Protein AF-A0A1S3DRG7-F1 (afdb_monomer_lite)

Organism: Diaphorina citri (NCBI:txid121845)

Radius of gyration: 16.27 Å; chains: 1; bounding box: 32×36×50 Å

InterPro domains:
  IPR000719 Protein kinase domain [PF00069] (1-76)
  IPR000719 Protein kinase domain [PS50011] (1-110)
  IPR011009 Protein kinase-like domain superfamily [SSF56112] (1-75)

Sequence (110 aa):
MRELQHPRLIQIYDAFESSNVMCVVLELIEGGELFERVIDDDFVLTEKAVAIFMRQICEGVEFIHSKNVLHLDMKVNLRKFPPWPGFEPRTSKLRVSAFDYSATEVGEKG

Foldseek 3Di:
DVLLDDLQAKDWPDWDDDDHDIDTHIDDDPFDFPVVQCPDPPDDDDPVLVVLVVVSNVRSQVSCVVVVKDLVDPDRDDDDDDGDPPDDSVVDHHHDYRPPTDRPPPDDDD

Secondary structure (DSSP, 8-state):
-TT---TTBPPEEEEEEETTEEEEEEPPPTT--HHHHHT-TT----HHHHHHHHHHHHHHHHHHHHTT-B-----------PPPTT--TTT----B-----B--------

Structure (mmCIF, N/CA/C/O backbone):
data_AF-A0A1S3DRG7-F1
#
_entry.id   AF-A0A1S3DRG7-F1
#
loop_
_atom_site.group_PDB
_atom_site.id
_atom_site.type_symbol
_atom_site.label_atom_id
_atom_site.label_alt_id
_atom_site.label_comp_id
_atom_site.label_asym_id
_atom_site.label_entity_id
_atom_site.label_seq_id
_atom_site.pdbx_PDB_ins_code
_atom_site.Cartn_x
_atom_site.Cartn_y
_atom_site.Cartn_z
_atom_site.occupancy
_atom_site.B_iso_or_equiv
_atom_site.auth_seq_id
_atom_site.auth_comp_id
_atom_site.auth_asym_id
_atom_site.auth_atom_id
_atom_site.pdbx_PDB_model_num
ATOM 1 N N . MET A 1 1 ? -12.081 6.401 10.829 1.00 52.59 1 MET A N 1
ATOM 2 C CA . MET A 1 1 ? -11.548 6.111 9.473 1.00 52.59 1 MET A CA 1
ATOM 3 C C . MET A 1 1 ? -12.002 7.058 8.360 1.00 52.59 1 MET A C 1
ATOM 5 O O . MET A 1 1 ? -11.386 7.031 7.305 1.00 52.59 1 MET A O 1
ATOM 9 N N . ARG A 1 2 ? -12.985 7.956 8.559 1.00 54.75 2 ARG A N 1
ATOM 10 C CA . ARG A 1 2 ? -13.325 8.974 7.537 1.00 54.75 2 ARG A CA 1
ATOM 11 C C . ARG A 1 2 ? -12.173 9.939 7.208 1.00 54.75 2 ARG A C 1
ATOM 13 O O . ARG A 1 2 ? -12.181 10.554 6.154 1.00 54.75 2 ARG A O 1
ATOM 20 N N . GLU A 1 3 ? -11.177 10.034 8.087 1.00 67.31 3 GLU A N 1
ATOM 21 C CA . GLU A 1 3 ? -10.014 10.916 7.935 1.00 67.31 3 GLU A CA 1
ATOM 22 C C . GLU A 1 3 ? -8.861 10.307 7.117 1.00 67.31 3 GLU A C 1
ATOM 24 O O . GLU A 1 3 ? -7.944 11.032 6.730 1.00 67.31 3 GLU A O 1
ATOM 29 N N . LEU A 1 4 ? -8.915 9.001 6.817 1.00 74.69 4 LEU A N 1
ATOM 30 C CA . LEU A 1 4 ? -7.882 8.270 6.069 1.00 74.69 4 LEU A CA 1
ATOM 31 C C . LEU A 1 4 ? -8.309 7.981 4.620 1.00 74.69 4 LEU A C 1
ATOM 33 O O . LEU A 1 4 ? -8.099 6.897 4.077 1.00 74.69 4 LEU A O 1
ATOM 37 N N . GLN A 1 5 ? -8.923 8.974 3.978 1.00 83.69 5 GLN A N 1
ATOM 38 C CA . GLN A 1 5 ? -9.354 8.881 2.586 1.00 83.69 5 GLN A CA 1
ATOM 39 C C . GLN A 1 5 ? -8.262 9.380 1.644 1.00 83.69 5 GLN A C 1
ATOM 41 O O . GLN A 1 5 ? -7.996 10.577 1.556 1.00 83.69 5 GLN A O 1
ATOM 46 N N . HIS A 1 6 ? -7.637 8.454 0.920 1.00 84.75 6 HIS A N 1
ATOM 47 C CA . HIS A 1 6 ? -6.597 8.772 -0.053 1.00 84.75 6 HIS A CA 1
ATOM 48 C C . HIS A 1 6 ? -6.606 7.762 -1.210 1.00 84.75 6 HIS A C 1
ATOM 50 O O . HIS A 1 6 ? -6.751 6.560 -0.968 1.00 84.75 6 HIS A O 1
ATOM 56 N N . PRO A 1 7 ? -6.400 8.180 -2.476 1.00 86.69 7 PRO A N 1
ATOM 57 C CA . PRO A 1 7 ? -6.409 7.281 -3.633 1.00 86.69 7 PRO A CA 1
ATOM 58 C C . PRO A 1 7 ? -5.386 6.139 -3.553 1.00 86.69 7 PRO A C 1
ATOM 60 O O . PRO A 1 7 ? -5.604 5.106 -4.179 1.00 86.69 7 PRO A O 1
ATOM 63 N N . ARG A 1 8 ? -4.323 6.268 -2.748 1.00 85.44 8 ARG A N 1
ATOM 64 C CA . ARG A 1 8 ? -3.318 5.208 -2.523 1.00 85.44 8 ARG A CA 1
ATOM 65 C C . ARG A 1 8 ? -3.572 4.318 -1.304 1.00 85.44 8 ARG A C 1
ATOM 67 O O . ARG A 1 8 ? -2.741 3.464 -1.034 1.00 85.44 8 ARG A O 1
ATOM 74 N N . LEU A 1 9 ? -4.679 4.490 -0.579 1.00 83.38 9 LEU A N 1
ATOM 75 C CA . LEU A 1 9 ? -5.009 3.695 0.612 1.00 83.38 9 LEU A CA 1
ATOM 76 C C . LEU A 1 9 ? -6.322 2.941 0.447 1.00 83.38 9 LEU A C 1
ATOM 78 O O . LEU A 1 9 ? -7.355 3.583 0.240 1.00 83.38 9 LEU A O 1
ATOM 82 N N . ILE A 1 10 ? -6.297 1.618 0.605 1.00 84.25 10 ILE A N 1
ATOM 83 C CA . ILE A 1 10 ? -7.520 0.803 0.607 1.00 84.25 10 ILE A CA 1
ATOM 84 C C . ILE A 1 10 ? -8.489 1.348 1.651 1.00 84.25 10 ILE A C 1
ATOM 86 O O . ILE A 1 10 ? -8.109 1.622 2.789 1.00 84.25 10 ILE A O 1
ATOM 90 N N . GLN A 1 11 ? -9.737 1.545 1.234 1.00 83.12 11 GLN A N 1
ATOM 91 C CA . GLN A 1 11 ? -10.759 2.097 2.104 1.00 83.12 11 GLN A CA 1
ATOM 92 C C . GLN A 1 11 ? -11.459 0.992 2.877 1.00 83.12 11 GLN A C 1
ATOM 94 O O . GLN A 1 11 ? -11.819 -0.043 2.319 1.00 83.12 11 GLN A O 1
ATOM 99 N N . ILE A 1 12 ? -11.661 1.240 4.166 1.00 83.50 12 ILE A N 1
ATOM 100 C CA . ILE A 1 12 ? -12.495 0.402 5.017 1.00 83.50 12 ILE A CA 1
ATOM 101 C C . ILE A 1 12 ? -13.904 0.978 4.979 1.00 83.50 12 ILE A C 1
ATOM 103 O O . ILE A 1 12 ? -14.121 2.140 5.333 1.00 83.50 12 ILE A O 1
ATOM 107 N N . TYR A 1 13 ? -14.850 0.165 4.525 1.00 85.31 13 TYR A N 1
ATOM 108 C CA . TYR A 1 13 ? -16.258 0.530 4.475 1.00 85.31 13 TYR A CA 1
ATOM 109 C C . TYR A 1 13 ? -16.965 0.224 5.787 1.00 85.31 13 TYR A C 1
ATOM 111 O O . TYR A 1 13 ? -17.765 1.043 6.233 1.00 85.31 13 TYR A O 1
ATOM 119 N N . ASP A 1 14 ? -16.652 -0.913 6.410 1.00 85.12 14 ASP A N 1
ATOM 120 C CA . ASP A 1 14 ? -17.279 -1.316 7.666 1.00 85.12 14 ASP A CA 1
ATOM 121 C C . ASP A 1 14 ? -16.392 -2.272 8.473 1.00 85.12 14 ASP A C 1
ATOM 123 O O . ASP A 1 14 ? -15.463 -2.880 7.936 1.00 85.12 14 ASP A O 1
ATOM 127 N N . ALA A 1 15 ? -16.683 -2.419 9.761 1.00 85.62 15 ALA A N 1
ATOM 128 C CA . ALA A 1 15 ? -16.045 -3.393 10.632 1.00 85.62 15 ALA A CA 1
ATOM 129 C C . ALA A 1 15 ? -17.061 -3.958 11.631 1.00 85.62 15 ALA A C 1
ATOM 131 O O . ALA A 1 15 ? -17.733 -3.221 12.349 1.00 85.62 15 ALA A O 1
ATOM 132 N N . PHE A 1 16 ? -17.135 -5.282 11.691 1.00 86.06 16 PHE A N 1
ATOM 133 C CA . PHE A 1 16 ? -18.015 -6.032 12.570 1.00 86.06 16 PHE A CA 1
ATOM 134 C C . PHE A 1 16 ? -17.182 -6.842 13.548 1.00 86.06 16 PHE A C 1
ATOM 136 O O . PHE A 1 16 ? -16.236 -7.523 13.160 1.00 86.06 16 PHE A O 1
ATOM 143 N N . GLU A 1 17 ? -17.578 -6.822 14.809 1.00 89.69 17 GLU A N 1
ATOM 144 C CA . GLU A 1 17 ? -17.016 -7.691 15.829 1.00 89.69 17 GLU A CA 1
ATOM 145 C C . GLU A 1 17 ? -18.077 -8.707 16.239 1.00 89.69 17 GLU A C 1
ATOM 147 O O . GLU A 1 17 ? -19.232 -8.359 16.501 1.00 89.69 17 GLU A O 1
ATOM 152 N N . SER A 1 18 ? -17.707 -9.983 16.270 1.00 88.19 18 SER A N 1
ATOM 153 C CA . SER A 1 18 ? -18.577 -11.027 16.794 1.00 88.19 18 SER A CA 1
ATOM 154 C C . SER A 1 18 ? -17.773 -12.026 17.599 1.00 88.19 18 SER A C 1
ATOM 156 O O . SER A 1 18 ? -16.862 -12.668 17.078 1.00 88.19 18 SER A O 1
ATOM 158 N N . SER A 1 19 ? -18.169 -12.219 18.859 1.00 85.25 19 SER A N 1
ATOM 159 C CA . SER A 1 19 ? -17.535 -13.123 19.826 1.00 85.25 19 SER A CA 1
ATOM 160 C C . SER A 1 19 ? -16.033 -12.865 20.007 1.00 85.25 19 SER A C 1
ATOM 162 O O . SER A 1 19 ? -15.677 -12.084 20.875 1.00 85.25 19 SER A O 1
ATOM 164 N N . ASN A 1 20 ? -15.178 -13.492 19.193 1.00 86.81 20 ASN A N 1
ATOM 165 C CA . ASN A 1 20 ? -13.715 -13.369 19.204 1.00 86.81 20 ASN A CA 1
ATOM 166 C C . ASN A 1 20 ? -13.127 -13.138 17.795 1.00 86.81 20 ASN A C 1
ATOM 168 O O . ASN A 1 20 ? -11.953 -13.420 17.556 1.00 86.81 20 ASN A O 1
ATOM 172 N N . VAL A 1 21 ? -13.944 -12.704 16.832 1.00 82.19 21 VAL A N 1
ATOM 173 C CA . VAL A 1 21 ? -13.519 -12.471 15.448 1.00 82.19 21 VAL A CA 1
ATOM 174 C C . VAL A 1 21 ? -13.888 -11.052 15.037 1.00 82.19 21 VAL A C 1
ATOM 176 O O . VAL A 1 21 ? -15.029 -10.621 15.209 1.00 82.19 21 VAL A O 1
ATOM 179 N N . MET A 1 22 ? -12.915 -10.349 14.460 1.00 83.44 22 MET A N 1
ATOM 180 C CA . MET A 1 22 ? -13.117 -9.065 13.800 1.00 83.44 22 MET A CA 1
ATOM 181 C C . MET A 1 22 ? -13.198 -9.289 12.288 1.00 83.44 22 MET A C 1
ATOM 183 O O . MET A 1 22 ? -12.279 -9.829 11.673 1.00 83.44 22 MET A O 1
ATOM 187 N N . CYS A 1 23 ? -14.304 -8.869 11.690 1.00 83.44 23 CYS A N 1
ATOM 188 C CA . CYS A 1 23 ? -14.544 -8.889 10.255 1.00 83.44 23 CYS A CA 1
ATOM 189 C C . CYS A 1 23 ? -14.475 -7.457 9.728 1.00 83.44 23 CYS A C 1
ATOM 191 O O . CYS A 1 23 ? -15.202 -6.595 10.208 1.00 83.44 23 CYS A O 1
ATOM 193 N N . VAL A 1 24 ? -13.650 -7.196 8.716 1.00 82.50 24 VAL A N 1
ATOM 194 C CA . VAL A 1 24 ? -13.522 -5.859 8.117 1.00 82.50 24 VAL A CA 1
ATOM 195 C C . VAL A 1 24 ? -13.948 -5.914 6.656 1.00 82.50 24 VAL A C 1
ATOM 197 O O . VAL A 1 24 ? -13.472 -6.754 5.893 1.00 82.50 24 VAL A O 1
ATOM 200 N N . VAL A 1 25 ? -14.853 -5.019 6.270 1.00 85.25 25 VAL A N 1
ATOM 201 C CA . VAL A 1 2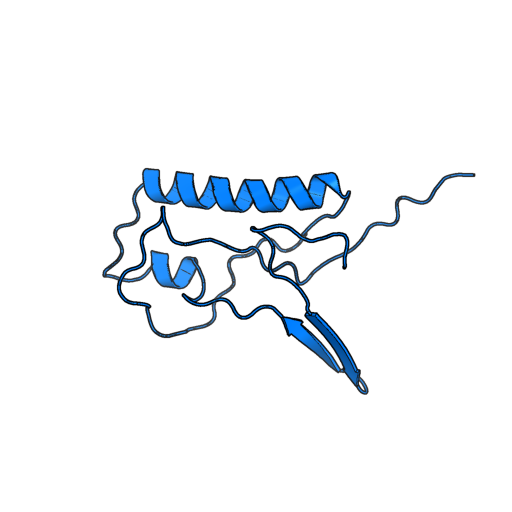5 ? -15.322 -4.845 4.895 1.00 85.25 25 VAL A CA 1
ATOM 202 C C . VAL A 1 25 ? -14.484 -3.768 4.225 1.00 85.25 25 VAL A C 1
ATOM 204 O O . VAL A 1 25 ? -14.424 -2.628 4.686 1.00 85.25 25 VAL A O 1
ATOM 207 N N . LEU A 1 26 ? -13.850 -4.135 3.116 1.00 84.44 26 LEU A N 1
ATOM 208 C CA . LEU A 1 26 ? -12.899 -3.303 2.388 1.00 84.44 26 LEU A CA 1
ATOM 209 C C . LEU A 1 26 ? -13.384 -2.963 0.989 1.00 84.44 26 LEU A C 1
ATOM 211 O O . LEU A 1 26 ? -14.207 -3.667 0.406 1.00 84.44 26 LEU A O 1
ATOM 215 N N . GLU A 1 27 ? -12.769 -1.934 0.421 1.00 81.94 27 GLU A N 1
ATOM 216 C CA . GLU A 1 27 ? -12.754 -1.723 -1.016 1.00 81.94 27 GLU A CA 1
ATOM 217 C C . GLU A 1 27 ? -12.174 -2.939 -1.745 1.00 81.94 27 GLU A C 1
ATOM 219 O O . GLU A 1 27 ? -11.076 -3.410 -1.442 1.00 81.94 27 GLU A O 1
ATOM 224 N N . LEU A 1 28 ? -12.927 -3.427 -2.730 1.00 80.25 28 LEU A N 1
ATOM 225 C CA . LEU A 1 28 ? -12.483 -4.486 -3.620 1.00 80.25 28 LEU A CA 1
ATOM 226 C C . LEU A 1 28 ? -11.469 -3.917 -4.616 1.00 80.25 28 LEU A C 1
ATOM 228 O O . LEU A 1 28 ? -11.791 -3.006 -5.377 1.00 80.25 28 LEU A O 1
ATOM 232 N N . ILE A 1 29 ? -10.261 -4.478 -4.625 1.00 76.19 29 ILE A N 1
ATOM 233 C CA . ILE A 1 29 ? -9.211 -4.107 -5.575 1.00 76.19 29 ILE A CA 1
ATOM 234 C C . ILE A 1 29 ? -9.111 -5.172 -6.659 1.00 76.19 29 ILE A C 1
ATOM 236 O O . ILE A 1 29 ? -8.860 -6.344 -6.382 1.00 76.19 29 ILE A O 1
ATOM 240 N N . GLU A 1 30 ? -9.299 -4.746 -7.902 1.00 71.50 30 GLU A N 1
ATOM 241 C CA . GLU A 1 30 ? -9.086 -5.574 -9.086 1.00 71.50 30 GLU A CA 1
ATOM 242 C C . GLU A 1 30 ? -7.591 -5.596 -9.451 1.00 71.50 30 GLU A C 1
ATOM 244 O O . GLU A 1 30 ? -6.893 -4.592 -9.303 1.00 71.50 30 GLU A O 1
ATOM 249 N N . GLY A 1 31 ? -7.088 -6.731 -9.944 1.00 68.19 31 GLY A N 1
ATOM 250 C CA . GLY A 1 31 ? -5.696 -6.862 -10.406 1.00 68.19 31 GLY A CA 1
ATOM 251 C C . GLY A 1 31 ? -4.708 -7.490 -9.416 1.00 68.19 31 GLY A C 1
ATOM 252 O O . GLY A 1 31 ? -3.535 -7.614 -9.757 1.00 68.19 31 GLY A O 1
ATOM 253 N N . GLY A 1 32 ? -5.174 -7.934 -8.244 1.00 71.69 32 GLY A N 1
ATOM 254 C CA . GLY A 1 32 ? -4.376 -8.728 -7.305 1.00 71.69 32 GLY A CA 1
ATOM 255 C C . GLY A 1 32 ? -3.230 -7.959 -6.638 1.00 71.69 32 GLY A C 1
ATOM 256 O O . GLY A 1 32 ? -3.191 -6.727 -6.624 1.00 71.69 32 GLY A O 1
ATOM 257 N N . GLU A 1 33 ? -2.302 -8.697 -6.035 1.00 73.12 33 GLU A N 1
ATOM 258 C CA . GLU A 1 33 ? -1.155 -8.122 -5.331 1.00 73.12 33 GLU A CA 1
ATOM 259 C C . GLU A 1 33 ? -0.006 -7.796 -6.297 1.00 73.12 33 GLU A C 1
ATOM 261 O O . GLU A 1 33 ? 0.285 -8.536 -7.238 1.00 73.12 33 GLU A O 1
ATOM 266 N N . LEU A 1 34 ? 0.712 -6.697 -6.029 1.00 74.00 34 LEU A N 1
ATOM 267 C CA . LEU A 1 34 ? 1.837 -6.259 -6.865 1.00 74.00 34 LEU A CA 1
ATOM 268 C C . LEU A 1 34 ? 2.908 -7.348 -7.017 1.00 74.00 34 LEU A C 1
ATOM 270 O O . LEU A 1 34 ? 3.461 -7.502 -8.102 1.00 74.00 34 LEU A O 1
ATOM 274 N N . PHE A 1 35 ? 3.210 -8.093 -5.949 1.00 72.19 35 PHE A N 1
ATOM 275 C CA . PHE A 1 35 ? 4.245 -9.125 -5.995 1.00 72.19 35 PHE A CA 1
ATOM 276 C C . PHE A 1 35 ? 3.911 -10.226 -6.994 1.00 72.19 35 PHE A C 1
ATOM 278 O O . PHE A 1 35 ? 4.766 -10.573 -7.801 1.00 72.19 35 PHE A O 1
ATOM 285 N N . GLU A 1 36 ? 2.669 -10.713 -6.988 1.00 71.88 36 GLU A N 1
ATOM 286 C CA . GLU A 1 36 ? 2.215 -11.768 -7.901 1.00 71.88 36 GLU A CA 1
ATOM 287 C C . GLU A 1 36 ? 2.374 -11.355 -9.352 1.00 71.88 36 GLU A C 1
ATOM 289 O O . GLU A 1 36 ? 2.771 -12.159 -10.189 1.00 71.88 36 GLU A O 1
ATOM 294 N N . ARG A 1 37 ? 2.146 -10.071 -9.632 1.00 72.19 37 ARG A N 1
ATOM 295 C CA . ARG A 1 37 ? 2.336 -9.540 -10.972 1.00 72.19 37 ARG A CA 1
ATOM 296 C C . ARG A 1 37 ? 3.804 -9.392 -11.355 1.00 72.19 37 ARG A C 1
ATOM 298 O O . ARG A 1 37 ? 4.143 -9.556 -12.518 1.00 72.19 37 ARG A O 1
ATOM 305 N N . VAL A 1 38 ? 4.666 -9.042 -10.408 1.00 75.00 38 VAL A N 1
ATOM 306 C CA . VAL A 1 38 ? 6.091 -8.811 -10.674 1.00 75.00 38 VAL A CA 1
ATOM 307 C C . VAL A 1 38 ? 6.857 -10.114 -10.921 1.00 75.00 38 VAL A C 1
ATOM 309 O O . VAL A 1 38 ? 7.850 -10.091 -11.643 1.00 75.00 38 VAL A O 1
ATOM 312 N N . ILE A 1 39 ? 6.406 -11.227 -10.338 1.00 77.06 39 ILE A N 1
ATOM 313 C CA . ILE A 1 39 ? 7.015 -12.556 -10.517 1.00 77.06 39 ILE A CA 1
ATOM 314 C C . ILE A 1 39 ? 6.405 -13.363 -11.673 1.00 77.06 39 ILE A C 1
ATOM 316 O O . ILE A 1 39 ? 6.798 -14.507 -11.877 1.00 77.06 39 ILE A O 1
ATOM 320 N N . ASP A 1 40 ? 5.420 -12.801 -12.370 1.00 79.62 4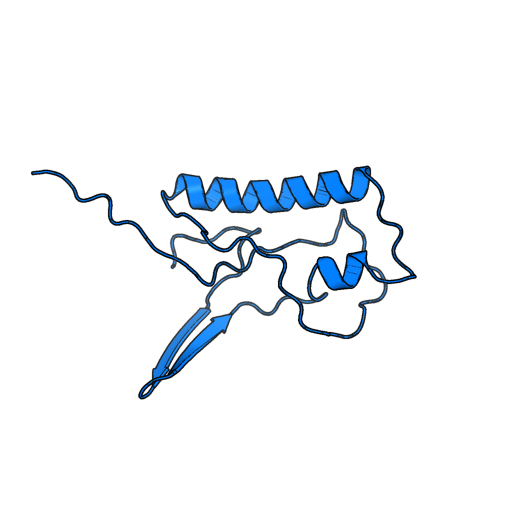0 ASP A N 1
ATOM 321 C CA . ASP A 1 40 ? 4.773 -13.412 -13.527 1.00 79.62 40 ASP A CA 1
ATOM 322 C C . ASP A 1 40 ? 5.758 -13.471 -14.706 1.00 79.62 40 ASP A C 1
ATOM 324 O O . ASP A 1 40 ? 6.401 -12.468 -15.026 1.00 79.62 40 ASP A O 1
ATOM 328 N N . ASP A 1 41 ? 5.864 -14.632 -15.357 1.00 74.69 41 ASP A N 1
ATOM 329 C CA . ASP A 1 41 ? 6.792 -14.872 -16.471 1.00 74.69 41 ASP A CA 1
ATOM 330 C C . ASP A 1 41 ? 6.553 -13.902 -17.644 1.00 74.69 41 ASP A C 1
ATOM 332 O O . ASP A 1 41 ? 7.489 -13.532 -18.359 1.00 74.69 41 ASP A O 1
ATOM 336 N N . ASP A 1 42 ? 5.314 -13.426 -1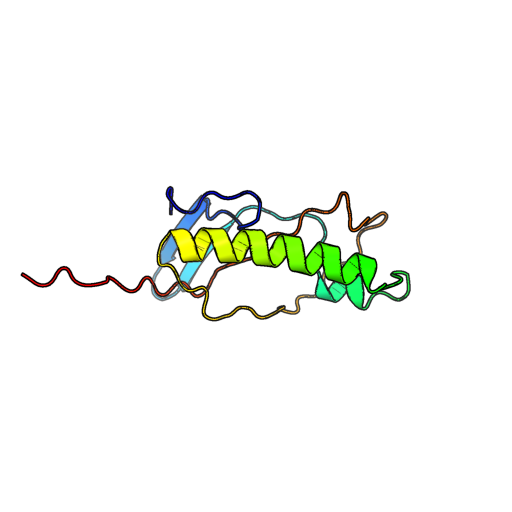7.806 1.00 78.12 42 ASP A N 1
ATOM 337 C CA . ASP A 1 42 ? 4.928 -12.477 -18.853 1.00 78.12 42 ASP A CA 1
ATOM 338 C C . ASP A 1 42 ? 5.185 -11.006 -18.465 1.00 78.12 42 ASP A C 1
ATOM 340 O O . ASP A 1 42 ? 4.895 -10.084 -19.241 1.00 78.12 42 ASP A O 1
ATOM 344 N N . PHE A 1 43 ? 5.696 -10.732 -17.260 1.00 77.56 43 PHE A N 1
ATOM 345 C CA . PHE A 1 43 ? 5.967 -9.376 -16.787 1.00 77.56 43 PHE A CA 1
ATOM 346 C C . PHE A 1 43 ? 7.455 -9.023 -16.811 1.00 77.56 43 PHE A C 1
ATOM 348 O O . PHE A 1 43 ? 8.264 -9.497 -16.017 1.00 77.56 43 PHE A O 1
ATOM 355 N N . VAL A 1 44 ? 7.819 -8.062 -17.662 1.00 81.00 44 VAL A N 1
ATOM 356 C CA . VAL A 1 44 ? 9.176 -7.503 -17.665 1.00 81.00 44 VAL A CA 1
ATOM 357 C C . VAL A 1 44 ? 9.292 -6.406 -16.606 1.00 81.00 44 VAL A C 1
ATOM 359 O O . VAL A 1 44 ? 8.935 -5.244 -16.836 1.00 81.00 44 VAL A O 1
ATOM 362 N N . LEU A 1 45 ? 9.841 -6.759 -15.443 1.00 82.56 45 LEU A N 1
ATOM 363 C CA . LEU A 1 45 ? 10.175 -5.784 -14.411 1.00 82.56 45 LEU A CA 1
ATOM 364 C C . LEU A 1 45 ? 11.393 -4.951 -14.834 1.00 82.56 45 LEU A C 1
ATOM 366 O O . LEU A 1 45 ? 12.514 -5.442 -14.922 1.00 82.56 45 LEU A O 1
ATOM 370 N N . THR A 1 46 ? 11.177 -3.656 -15.049 1.00 87.69 46 THR A N 1
ATOM 371 C CA . THR A 1 46 ? 12.249 -2.689 -15.325 1.00 87.69 46 THR A CA 1
ATOM 372 C C . THR A 1 46 ? 12.441 -1.749 -14.141 1.00 87.69 46 THR A C 1
ATOM 374 O O . THR A 1 46 ? 11.491 -1.468 -13.410 1.00 87.69 46 THR A O 1
ATOM 377 N N . GLU A 1 47 ? 13.637 -1.173 -13.991 1.00 89.56 47 GLU A N 1
ATOM 378 C CA . GLU A 1 47 ? 13.915 -0.145 -12.973 1.00 89.56 47 GLU A CA 1
ATOM 379 C C . GLU A 1 47 ? 12.912 1.018 -13.045 1.00 89.56 47 GLU A C 1
ATOM 381 O O . GLU A 1 47 ? 12.414 1.507 -12.033 1.00 89.56 47 GLU A O 1
ATOM 386 N N . LYS A 1 48 ? 12.524 1.403 -14.264 1.00 86.50 48 LYS A N 1
ATOM 387 C CA . LYS A 1 48 ? 11.505 2.427 -14.493 1.00 86.50 48 LYS A CA 1
ATOM 388 C C . LYS A 1 48 ? 10.132 2.032 -13.944 1.00 86.50 48 LYS A C 1
ATOM 390 O O . LYS A 1 48 ? 9.443 2.885 -13.390 1.00 86.50 48 LYS A O 1
ATOM 395 N N . ALA A 1 49 ? 9.720 0.774 -14.105 1.00 83.19 49 ALA A N 1
ATOM 396 C CA . ALA A 1 49 ? 8.470 0.280 -13.530 1.00 83.19 49 ALA A CA 1
ATOM 397 C C . ALA A 1 49 ? 8.536 0.281 -11.994 1.00 83.19 49 ALA A C 1
ATOM 399 O O . ALA A 1 49 ? 7.616 0.781 -11.350 1.00 83.19 49 ALA A O 1
ATOM 400 N N . VAL A 1 50 ? 9.659 -0.166 -11.421 1.00 86.31 50 VAL A N 1
ATOM 401 C CA . VAL A 1 50 ? 9.906 -0.128 -9.970 1.00 86.31 50 VAL A CA 1
ATOM 402 C C . VAL A 1 50 ? 9.813 1.297 -9.430 1.00 86.31 50 VAL A C 1
ATOM 404 O O . VAL A 1 50 ? 9.103 1.532 -8.457 1.00 86.31 50 VAL A O 1
ATOM 407 N N . ALA A 1 51 ? 10.452 2.270 -10.083 1.00 88.44 51 ALA A N 1
ATOM 408 C CA . ALA A 1 51 ? 10.396 3.672 -9.671 1.00 88.44 51 ALA A CA 1
ATOM 409 C C . ALA A 1 51 ? 8.955 4.218 -9.648 1.00 88.44 51 ALA A C 1
ATOM 411 O O . ALA A 1 51 ? 8.586 4.975 -8.748 1.00 88.44 51 ALA A O 1
ATOM 412 N N . ILE A 1 52 ? 8.117 3.805 -10.606 1.00 85.94 52 ILE A N 1
ATOM 413 C CA . ILE A 1 52 ? 6.694 4.168 -10.635 1.00 85.94 52 ILE A CA 1
ATOM 414 C C . ILE A 1 52 ? 5.950 3.543 -9.450 1.00 85.94 52 ILE A C 1
A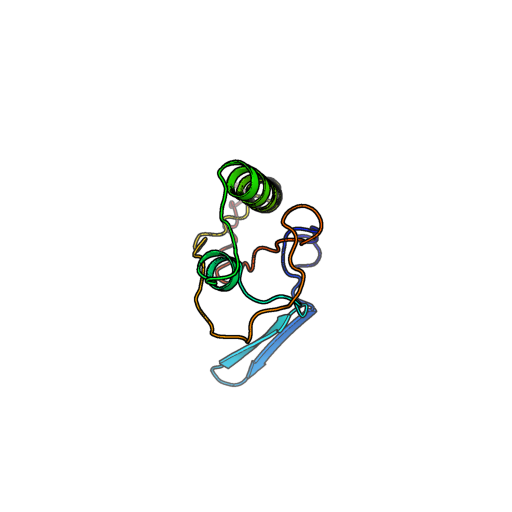TOM 416 O O . ILE A 1 52 ? 5.185 4.248 -8.792 1.00 85.94 52 ILE A O 1
ATOM 420 N N . PHE A 1 53 ? 6.175 2.260 -9.154 1.00 84.62 53 PHE A N 1
ATOM 421 C CA . PHE A 1 53 ? 5.544 1.590 -8.014 1.00 84.62 53 PHE A CA 1
ATOM 422 C C . PHE A 1 53 ? 5.943 2.232 -6.686 1.00 84.62 53 PHE A C 1
ATOM 424 O O . PHE A 1 53 ? 5.074 2.586 -5.892 1.00 84.62 53 PHE A O 1
ATOM 431 N N . MET A 1 54 ? 7.242 2.466 -6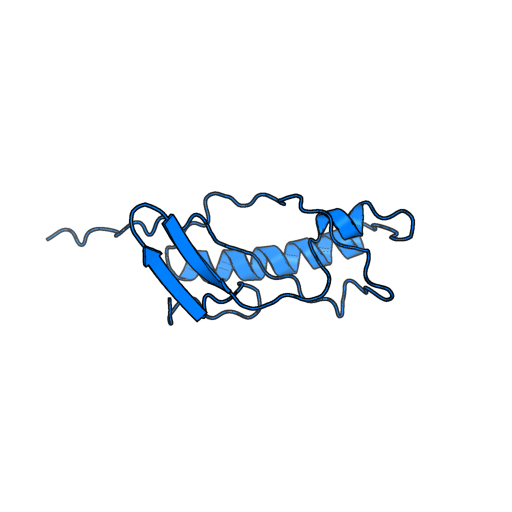.491 1.00 87.75 54 MET A N 1
ATOM 432 C CA . MET A 1 54 ? 7.776 3.104 -5.288 1.00 87.75 54 MET A CA 1
ATOM 433 C C . MET A 1 54 ? 7.177 4.489 -5.071 1.00 87.75 54 MET A C 1
ATOM 435 O O . MET A 1 54 ? 6.784 4.809 -3.954 1.00 87.75 54 MET A O 1
ATOM 439 N N . ARG A 1 55 ? 7.016 5.288 -6.134 1.00 89.25 55 ARG A N 1
ATOM 440 C CA . ARG A 1 55 ? 6.357 6.594 -6.024 1.00 89.25 55 ARG A CA 1
ATOM 441 C C . ARG A 1 55 ? 4.922 6.469 -5.509 1.00 89.25 55 ARG A C 1
ATOM 443 O O . ARG A 1 55 ? 4.550 7.192 -4.594 1.00 89.25 55 ARG A O 1
ATOM 450 N N . GLN A 1 56 ? 4.133 5.542 -6.057 1.00 85.69 56 GLN A N 1
ATOM 451 C CA . GLN A 1 56 ? 2.741 5.343 -5.627 1.00 85.69 56 GLN A CA 1
ATOM 452 C C . GLN A 1 56 ? 2.638 4.863 -4.170 1.00 85.69 56 GLN A C 1
ATOM 454 O O . GLN A 1 56 ? 1.720 5.273 -3.461 1.00 85.69 56 GLN A O 1
ATOM 459 N N . ILE A 1 57 ? 3.574 4.020 -3.720 1.00 86.62 57 ILE A N 1
ATOM 460 C CA . ILE A 1 57 ? 3.655 3.568 -2.324 1.00 86.62 57 ILE A CA 1
ATOM 461 C C . ILE A 1 57 ? 4.000 4.750 -1.415 1.00 86.62 57 ILE A C 1
ATOM 463 O O . ILE A 1 57 ? 3.281 5.006 -0.450 1.00 86.62 57 ILE A O 1
ATOM 467 N N . CYS A 1 58 ? 5.042 5.515 -1.752 1.00 89.62 58 CYS A N 1
ATOM 468 C CA . CYS A 1 58 ? 5.455 6.680 -0.972 1.00 89.62 58 CYS A CA 1
ATOM 469 C C . CYS A 1 58 ? 4.348 7.737 -0.864 1.00 89.62 58 CYS A C 1
ATOM 471 O O . CYS A 1 58 ? 4.168 8.278 0.217 1.00 89.62 58 CYS A O 1
ATOM 473 N N . GLU A 1 59 ? 3.564 7.977 -1.922 1.00 89.75 59 GLU A N 1
ATOM 474 C CA . GLU A 1 59 ? 2.388 8.868 -1.879 1.00 89.75 59 GLU A CA 1
ATOM 475 C C . GLU A 1 59 ? 1.362 8.419 -0.813 1.00 89.75 59 GLU A C 1
ATOM 477 O O . GLU A 1 59 ? 0.772 9.241 -0.116 1.00 89.75 59 GLU A O 1
ATOM 482 N N . GLY A 1 60 ? 1.129 7.110 -0.662 1.00 86.75 60 GLY A N 1
ATOM 483 C CA . GLY A 1 60 ? 0.236 6.580 0.376 1.00 86.75 60 GLY A CA 1
ATOM 484 C C . GLY A 1 60 ? 0.810 6.714 1.786 1.00 86.75 60 GLY A C 1
ATOM 485 O O . GLY A 1 60 ? 0.090 7.086 2.714 1.00 86.75 60 GLY A O 1
ATOM 486 N N . VAL A 1 61 ? 2.109 6.448 1.932 1.00 87.50 61 VAL A N 1
ATOM 487 C CA . VAL A 1 61 ? 2.836 6.525 3.208 1.00 87.50 61 VAL A CA 1
ATOM 488 C C . VAL A 1 61 ? 2.959 7.968 3.698 1.00 87.50 61 VAL A C 1
ATOM 490 O O . VAL A 1 61 ? 2.715 8.256 4.866 1.00 87.50 61 VAL A O 1
ATOM 493 N N . GLU A 1 62 ? 3.281 8.897 2.802 1.00 89.69 62 GLU A N 1
ATOM 494 C CA . GLU A 1 62 ? 3.331 10.329 3.095 1.00 89.69 62 GLU A CA 1
ATOM 495 C C . GLU A 1 62 ? 1.993 10.816 3.657 1.00 89.69 62 GLU A C 1
ATOM 497 O O . GLU A 1 62 ? 1.958 11.504 4.680 1.00 89.69 62 GLU A O 1
ATOM 502 N N . PHE A 1 63 ? 0.881 10.397 3.048 1.00 88.50 63 PHE A N 1
ATOM 503 C CA . PHE A 1 63 ? -0.443 10.775 3.519 1.00 88.50 63 PHE A CA 1
ATOM 504 C C . PHE A 1 63 ? -0.729 10.271 4.944 1.00 88.50 63 PHE A C 1
ATOM 506 O O . PHE A 1 63 ? -1.153 11.068 5.780 1.00 88.50 63 PHE A O 1
ATOM 513 N N . ILE A 1 64 ? -0.484 8.996 5.271 1.00 84.50 64 ILE A N 1
ATOM 514 C CA . ILE A 1 64 ? -0.734 8.496 6.641 1.00 84.50 64 ILE A CA 1
ATOM 515 C C . ILE A 1 64 ? 0.195 9.153 7.668 1.00 84.50 64 ILE A C 1
ATOM 517 O O . ILE A 1 64 ? -0.250 9.495 8.764 1.00 84.50 64 ILE A O 1
ATOM 521 N N . HIS A 1 65 ? 1.447 9.431 7.295 1.00 88.00 65 HIS A N 1
ATOM 522 C CA . HIS A 1 65 ? 2.386 10.142 8.157 1.00 88.00 65 HIS A CA 1
ATOM 523 C C . HIS A 1 65 ? 1.933 11.585 8.408 1.00 88.00 65 HIS A C 1
ATOM 525 O O . HIS A 1 65 ? 2.035 12.062 9.535 1.00 88.00 65 HIS A O 1
ATOM 531 N N . SER A 1 66 ? 1.334 12.255 7.414 1.00 88.25 66 SER A N 1
ATOM 532 C CA . SER A 1 66 ? 0.720 13.584 7.593 1.00 88.25 66 SER A CA 1
ATOM 533 C C . SER A 1 66 ? -0.442 13.594 8.596 1.00 88.25 66 SER A C 1
ATOM 535 O O . SER A 1 66 ? -0.827 14.649 9.097 1.00 88.25 66 SER A O 1
ATOM 537 N N . LYS A 1 67 ? -1.001 12.417 8.900 1.00 84.62 67 LYS A N 1
ATOM 538 C CA . LYS A 1 67 ? -2.057 12.203 9.895 1.00 84.62 67 LYS A CA 1
ATOM 539 C C . LYS A 1 67 ? -1.524 11.673 11.228 1.00 84.62 67 LYS A C 1
ATOM 541 O O . LYS A 1 67 ? -2.324 11.296 12.074 1.00 84.62 67 LYS A O 1
ATOM 546 N N . ASN A 1 68 ? -0.202 11.661 11.425 1.00 83.31 68 ASN A N 1
ATOM 547 C CA . ASN A 1 68 ? 0.472 11.069 12.587 1.00 83.31 68 ASN A CA 1
ATOM 548 C C . ASN A 1 68 ? 0.168 9.574 12.777 1.00 83.31 68 ASN A C 1
ATOM 550 O O . ASN A 1 68 ? 0.165 9.071 13.899 1.00 83.31 68 ASN A O 1
ATOM 554 N N . VAL A 1 69 ? -0.079 8.854 11.681 1.00 81.38 69 VAL A N 1
ATOM 555 C CA . VAL A 1 69 ? -0.375 7.424 11.716 1.00 81.38 69 VAL A CA 1
ATOM 556 C C . VAL A 1 69 ? 0.782 6.634 11.120 1.00 81.38 69 VAL A C 1
ATOM 558 O O . VAL A 1 69 ? 1.199 6.882 9.990 1.00 81.38 69 VAL A O 1
ATOM 561 N N . LEU A 1 70 ? 1.282 5.655 11.874 1.00 77.12 70 LEU A N 1
ATOM 562 C CA . LEU A 1 70 ? 2.310 4.722 11.421 1.00 77.12 70 LEU A CA 1
ATOM 563 C C . LEU A 1 70 ? 1.652 3.451 10.872 1.00 77.12 70 LEU A C 1
ATOM 565 O O . LEU A 1 70 ? 0.749 2.905 11.498 1.00 77.12 70 LEU A O 1
ATOM 569 N N . HIS A 1 71 ? 2.116 2.974 9.712 1.00 76.88 71 HIS A N 1
ATOM 570 C CA . HIS A 1 71 ? 1.600 1.737 9.108 1.00 76.88 71 HIS A CA 1
ATOM 571 C C . HIS A 1 71 ? 2.085 0.472 9.827 1.00 76.88 71 HIS A C 1
ATOM 573 O O . HIS A 1 71 ? 1.351 -0.501 9.900 1.00 76.88 71 HIS A O 1
ATOM 579 N N . LEU A 1 72 ? 3.342 0.476 10.289 1.00 71.19 72 LEU A N 1
ATOM 580 C CA . LEU A 1 72 ? 4.038 -0.583 11.044 1.00 71.19 72 LEU A CA 1
ATOM 581 C C . LEU A 1 72 ? 4.181 -1.977 10.402 1.00 71.19 72 LEU A C 1
ATOM 583 O O . LEU A 1 72 ? 5.163 -2.647 10.702 1.00 71.19 72 LEU A O 1
ATOM 587 N N . ASP A 1 73 ? 3.314 -2.370 9.471 1.00 68.75 73 ASP A N 1
ATOM 588 C CA . ASP A 1 73 ? 3.439 -3.606 8.687 1.00 68.75 73 ASP A CA 1
ATOM 589 C C . ASP A 1 73 ? 3.381 -3.340 7.178 1.00 68.75 73 ASP A C 1
ATOM 591 O O . ASP A 1 73 ? 2.465 -3.742 6.463 1.00 68.75 73 ASP A O 1
ATOM 595 N N . MET A 1 74 ? 4.356 -2.589 6.661 1.00 66.75 74 MET A N 1
ATOM 596 C CA . MET A 1 74 ? 4.530 -2.483 5.210 1.00 66.75 74 MET A CA 1
ATOM 597 C C . MET A 1 74 ? 5.216 -3.743 4.692 1.00 66.75 74 MET A C 1
ATOM 599 O O . MET A 1 74 ? 6.427 -3.766 4.461 1.00 66.75 74 MET A O 1
ATOM 603 N N . LYS A 1 75 ? 4.427 -4.799 4.513 1.00 62.78 75 LYS A N 1
ATOM 604 C CA . LYS A 1 75 ? 4.871 -6.044 3.900 1.00 62.78 75 LYS A CA 1
ATOM 605 C C . LYS A 1 75 ? 4.075 -6.313 2.635 1.00 62.78 75 LYS A C 1
ATOM 607 O O . LYS A 1 75 ? 2.862 -6.131 2.586 1.00 62.78 75 LYS A O 1
ATOM 612 N N . VAL A 1 76 ? 4.771 -6.757 1.594 1.00 53.62 76 VAL A N 1
ATOM 613 C CA . VAL A 1 76 ? 4.106 -7.252 0.390 1.00 53.62 76 VAL A CA 1
ATOM 614 C C . VAL A 1 76 ? 3.612 -8.659 0.723 1.00 53.62 76 VAL A C 1
ATOM 616 O O . VAL A 1 76 ? 4.403 -9.601 0.768 1.00 53.62 76 VAL A O 1
ATOM 619 N N . ASN A 1 77 ? 2.340 -8.772 1.108 1.00 43.62 77 ASN A N 1
ATOM 620 C CA . ASN A 1 77 ? 1.722 -10.058 1.425 1.00 43.62 77 ASN A CA 1
ATOM 621 C C . ASN A 1 77 ? 1.518 -10.884 0.139 1.00 43.62 77 ASN A C 1
ATOM 623 O O . ASN A 1 77 ? 1.631 -10.335 -0.953 1.00 43.62 77 ASN A O 1
ATOM 627 N N . LEU A 1 78 ? 1.369 -12.207 0.302 1.00 31.62 78 LEU A N 1
ATOM 628 C CA . LEU A 1 78 ? 1.250 -13.215 -0.761 1.00 31.62 78 LEU A CA 1
ATOM 629 C C . LEU A 1 78 ? -0.098 -13.946 -0.631 1.00 31.62 78 LEU A C 1
ATOM 631 O O . LEU A 1 78 ? -0.274 -14.746 0.298 1.00 31.62 78 LEU A O 1
ATOM 635 N N . ARG A 1 79 ? -1.021 -13.749 -1.574 1.00 36.97 79 ARG A N 1
ATOM 636 C CA . ARG A 1 79 ? -2.234 -14.562 -1.762 1.00 36.97 79 ARG A CA 1
ATOM 637 C C . ARG A 1 79 ? -2.554 -14.764 -3.243 1.00 36.97 79 ARG A C 1
ATOM 639 O O . ARG A 1 79 ? -3.125 -13.883 -3.871 1.00 36.97 79 ARG A O 1
ATOM 646 N N . LYS A 1 80 ? -2.310 -15.997 -3.713 1.00 35.41 80 LYS A N 1
ATOM 647 C CA . LYS A 1 80 ? -2.488 -16.459 -5.103 1.00 35.41 80 LYS A CA 1
ATOM 648 C C . LYS A 1 80 ? -3.867 -16.121 -5.669 1.00 35.41 80 LYS A C 1
ATOM 650 O O . LYS A 1 80 ? -4.831 -16.830 -5.376 1.00 35.41 80 LYS A O 1
ATOM 655 N N . PHE A 1 81 ? -3.936 -15.123 -6.546 1.00 44.41 81 PHE A N 1
ATOM 656 C CA . PHE A 1 81 ? -5.047 -14.911 -7.477 1.00 44.41 81 PHE A CA 1
ATOM 657 C C . PHE A 1 81 ? -4.567 -15.069 -8.934 1.00 44.41 81 PHE A C 1
ATOM 659 O O . PHE A 1 81 ? -3.375 -14.952 -9.214 1.00 44.41 81 PHE A O 1
ATOM 666 N N . PRO A 1 82 ? -5.454 -15.417 -9.887 1.00 45.53 82 PRO A N 1
ATOM 667 C CA . PRO A 1 82 ? -5.053 -15.601 -11.280 1.00 45.53 82 PRO A CA 1
ATOM 668 C C . PRO A 1 82 ? -4.535 -14.288 -11.906 1.00 45.53 82 PRO A C 1
ATOM 670 O O . PRO A 1 82 ? -5.077 -13.221 -11.603 1.00 45.53 82 PRO A O 1
ATOM 673 N N . PRO A 1 83 ? -3.520 -14.351 -12.793 1.00 49.50 83 PRO A N 1
ATOM 674 C CA . PRO A 1 83 ? -2.919 -13.171 -13.411 1.00 49.50 83 PRO A CA 1
ATOM 675 C C . PRO A 1 83 ? -3.929 -12.411 -14.281 1.00 49.50 83 PRO A C 1
ATOM 677 O O . PRO A 1 83 ? -4.704 -13.007 -15.033 1.00 49.50 83 PRO A O 1
ATOM 680 N N . TRP A 1 84 ? -3.916 -11.077 -14.183 1.00 53.78 84 TRP A N 1
ATOM 681 C CA . TRP A 1 84 ? -4.788 -10.202 -14.968 1.00 53.78 84 TRP A CA 1
ATOM 682 C C . TRP A 1 84 ? -4.141 -9.835 -16.317 1.00 53.78 84 TRP A C 1
ATOM 684 O O . TRP A 1 84 ? -3.071 -9.212 -16.327 1.00 53.78 84 TRP A O 1
ATOM 694 N N . PRO A 1 85 ? -4.775 -10.139 -17.466 1.00 54.69 85 PRO A N 1
ATOM 695 C CA . PRO A 1 85 ? -4.263 -9.730 -18.771 1.00 54.69 85 PRO A CA 1
ATOM 696 C C . PRO A 1 85 ? -4.268 -8.198 -18.920 1.00 54.69 85 PRO A C 1
ATOM 698 O O . PRO A 1 85 ? -5.282 -7.549 -18.677 1.00 54.69 85 PRO A O 1
ATOM 701 N N . GLY A 1 86 ? -3.153 -7.608 -19.367 1.00 59.44 86 GLY A N 1
ATOM 702 C CA . GLY A 1 86 ? -3.096 -6.185 -19.754 1.00 59.44 86 GLY A CA 1
ATOM 703 C C . GLY A 1 86 ? -2.684 -5.187 -18.663 1.00 59.44 86 GLY A C 1
ATOM 704 O O . GLY A 1 86 ? -2.976 -4.000 -18.775 1.00 59.44 86 GLY A O 1
ATOM 705 N N . PHE A 1 87 ? -2.001 -5.630 -17.606 1.00 60.44 87 PHE A N 1
ATOM 706 C CA . PHE A 1 87 ? -1.453 -4.730 -16.586 1.00 60.44 87 PHE A CA 1
ATOM 707 C C . PHE A 1 87 ? -0.342 -3.823 -17.146 1.00 60.44 87 PHE A C 1
ATOM 709 O O . PHE A 1 87 ? 0.697 -4.310 -17.600 1.00 60.44 87 PHE A O 1
ATOM 716 N N . GLU A 1 88 ? -0.512 -2.507 -17.003 1.00 63.09 88 GLU A N 1
ATOM 717 C CA . GLU A 1 88 ? 0.495 -1.499 -17.339 1.00 63.09 88 GLU A CA 1
ATOM 718 C C . GLU A 1 88 ? 0.841 -0.635 -16.111 1.00 63.09 88 GLU A C 1
ATOM 720 O O . GLU A 1 88 ? -0.033 0.038 -15.566 1.00 63.09 88 GLU A O 1
ATOM 725 N N . PRO A 1 89 ? 2.121 -0.526 -15.702 1.00 55.56 89 PRO A N 1
ATOM 726 C CA . PRO A 1 89 ? 2.519 0.193 -14.482 1.00 55.56 89 PRO A CA 1
ATOM 727 C C . PRO A 1 89 ? 2.049 1.652 -14.373 1.00 55.56 89 PRO A C 1
ATOM 729 O O . PRO A 1 89 ? 1.963 2.194 -13.273 1.00 55.56 89 PRO A O 1
ATOM 732 N N . ARG A 1 90 ? 1.794 2.322 -15.505 1.00 53.84 90 ARG A N 1
ATOM 733 C CA . ARG A 1 90 ? 1.347 3.725 -15.525 1.00 53.84 90 ARG A CA 1
ATOM 734 C C . ARG A 1 90 ? -0.145 3.880 -15.260 1.00 53.84 90 ARG A C 1
ATOM 736 O O . ARG A 1 90 ? -0.541 4.899 -14.701 1.00 53.84 90 ARG A O 1
ATOM 743 N N . THR A 1 91 ? -0.952 2.928 -15.712 1.00 55.78 91 THR A N 1
ATOM 744 C CA . THR A 1 91 ? -2.416 2.983 -15.625 1.00 55.78 91 THR A CA 1
ATOM 745 C C . THR A 1 91 ? -2.927 2.190 -14.425 1.00 55.78 91 THR A C 1
ATOM 747 O O . THR A 1 91 ? -3.928 2.579 -13.822 1.00 55.78 91 THR A O 1
ATOM 750 N N . SER A 1 92 ? -2.194 1.155 -14.012 1.00 64.19 92 SER A N 1
ATOM 751 C CA . SER A 1 92 ? -2.467 0.374 -12.812 1.00 64.19 92 SER A CA 1
ATOM 752 C C . SER A 1 92 ? -2.242 1.203 -11.546 1.00 64.19 92 SER A C 1
ATOM 754 O O . SER A 1 92 ? -1.151 1.728 -11.295 1.00 64.19 92 SER A O 1
ATOM 756 N N . LYS A 1 93 ? -3.293 1.326 -10.730 1.00 65.44 93 LYS A N 1
ATOM 757 C CA . LYS A 1 93 ? -3.267 2.063 -9.464 1.00 65.44 93 LYS A CA 1
ATOM 758 C C . LYS A 1 93 ? -2.950 1.106 -8.321 1.00 65.44 93 LYS A C 1
ATOM 760 O O . LYS A 1 93 ? -3.760 0.244 -8.004 1.00 65.44 93 LYS A O 1
ATOM 765 N N . LEU A 1 94 ? -1.804 1.295 -7.677 1.00 66.31 94 LEU A N 1
ATOM 766 C CA . LEU A 1 94 ? -1.477 0.594 -6.441 1.00 66.31 94 LEU A CA 1
ATOM 767 C C . LEU A 1 94 ? -2.216 1.212 -5.264 1.00 66.31 94 LEU A C 1
ATOM 769 O O . LEU A 1 94 ? -2.343 2.441 -5.164 1.00 66.31 94 LEU A O 1
ATOM 773 N N . ARG A 1 95 ? -2.671 0.341 -4.364 1.00 71.81 95 ARG A N 1
ATOM 774 C CA . ARG A 1 95 ? -3.302 0.724 -3.109 1.00 71.81 95 ARG A CA 1
ATOM 775 C C . ARG A 1 95 ? -2.644 -0.029 -1.965 1.00 71.81 95 ARG A C 1
ATOM 777 O O . ARG A 1 95 ? -2.435 -1.233 -2.050 1.00 71.81 95 ARG A O 1
ATOM 784 N N . VAL A 1 96 ? -2.301 0.700 -0.916 1.00 69.06 96 VAL A N 1
ATOM 785 C CA . VAL A 1 96 ? -1.697 0.163 0.299 1.00 69.06 96 VAL A CA 1
ATOM 786 C C . VAL A 1 96 ? -2.825 -0.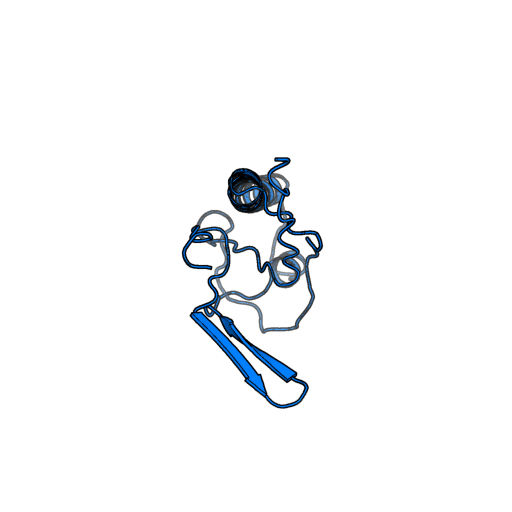310 1.218 1.00 69.06 96 VAL A C 1
ATOM 788 O O . VAL A 1 96 ? -3.731 0.467 1.536 1.00 69.06 96 VAL A O 1
ATOM 791 N N . SER A 1 97 ? -2.797 -1.587 1.609 1.00 64.25 97 SER A N 1
ATOM 792 C CA . SER A 1 97 ? -3.654 -2.146 2.660 1.00 64.25 97 SER A CA 1
ATOM 793 C C . SER A 1 97 ? -3.009 -1.897 4.019 1.00 64.25 97 SER A C 1
ATOM 795 O O . SER A 1 97 ? -1.994 -2.514 4.328 1.00 64.25 97 SER A O 1
ATOM 797 N N . ALA A 1 98 ? -3.610 -1.043 4.838 1.00 53.56 98 ALA A N 1
ATOM 798 C CA . ALA A 1 98 ? -3.162 -0.811 6.203 1.00 53.56 98 ALA A CA 1
ATOM 799 C C . ALA A 1 98 ? -4.090 -1.556 7.165 1.00 53.56 98 ALA A C 1
ATOM 801 O O . ALA A 1 98 ? -5.186 -1.087 7.464 1.00 53.56 98 ALA A O 1
ATOM 802 N N . PHE A 1 99 ? -3.682 -2.755 7.578 1.00 51.97 99 PHE A N 1
ATOM 803 C CA . PHE A 1 99 ? -4.462 -3.584 8.503 1.00 51.97 99 PHE A CA 1
ATOM 804 C C . PHE A 1 99 ? -3.901 -3.660 9.921 1.00 51.97 99 PHE A C 1
ATOM 806 O O . PHE A 1 99 ? -4.649 -4.011 10.825 1.00 51.97 99 PHE A O 1
ATOM 813 N N . ASP A 1 100 ? -2.667 -3.207 10.136 1.00 46.44 100 ASP A N 1
ATOM 814 C CA . ASP A 1 100 ? -2.069 -3.053 11.464 1.00 46.44 100 ASP A CA 1
ATOM 815 C C . ASP A 1 100 ? -1.942 -1.565 11.821 1.00 46.44 100 ASP A C 1
ATOM 817 O O . ASP A 1 100 ? -0.858 -0.997 11.924 1.00 46.44 100 ASP A O 1
ATOM 821 N N . TYR A 1 101 ? -3.078 -0.884 11.978 1.00 46.25 101 TYR A N 1
ATOM 822 C CA . TYR A 1 101 ? -3.076 0.480 12.501 1.00 46.25 101 TYR A CA 1
ATOM 823 C C . TYR A 1 101 ? -2.901 0.458 14.024 1.00 46.25 101 TYR A C 1
ATOM 825 O O . TYR A 1 101 ? -3.837 0.129 14.748 1.00 46.25 101 TYR A O 1
ATOM 833 N N . SER A 1 102 ? -1.751 0.906 14.533 1.00 40.03 102 SER A N 1
ATOM 834 C CA . SER A 1 102 ? -1.695 1.484 15.880 1.00 40.03 102 SER A CA 1
ATOM 835 C C . SER A 1 102 ? -1.746 3.004 15.746 1.00 40.03 102 SER A C 1
ATOM 837 O O . SER A 1 102 ? -0.768 3.635 15.340 1.00 40.03 102 SER A O 1
ATOM 839 N N . ALA A 1 103 ? -2.891 3.610 16.054 1.00 41.06 103 ALA A N 1
ATOM 840 C CA . ALA A 1 103 ? -2.942 5.047 16.272 1.00 41.06 103 ALA A CA 1
ATOM 841 C C . ALA A 1 103 ? -2.256 5.333 17.612 1.00 41.06 103 ALA A C 1
ATOM 843 O O . ALA A 1 103 ? -2.767 4.959 18.665 1.00 41.06 103 ALA A O 1
ATOM 844 N N . THR A 1 104 ? -1.078 5.951 17.592 1.00 38.94 104 THR A N 1
ATOM 845 C CA . THR A 1 104 ? -0.504 6.519 18.810 1.00 38.94 104 THR A CA 1
ATOM 846 C C . THR A 1 104 ? -1.296 7.782 19.126 1.00 38.94 104 THR A C 1
ATOM 848 O O . THR A 1 104 ? -1.132 8.799 18.453 1.00 38.94 104 THR A O 1
ATOM 851 N N . GLU A 1 105 ? -2.164 7.736 20.138 1.00 38.66 105 GLU A N 1
ATOM 852 C CA . GLU A 1 105 ? -2.629 8.964 20.781 1.00 38.66 105 GLU A CA 1
ATOM 853 C C . GLU A 1 105 ? -1.390 9.662 21.352 1.00 38.66 105 GLU A C 1
ATOM 855 O O . GLU A 1 105 ? -0.798 9.228 22.343 1.00 38.66 105 GLU A O 1
ATOM 860 N N . VAL A 1 106 ? -0.937 10.723 20.683 1.00 42.97 106 VAL A N 1
ATOM 861 C CA . VAL A 1 106 ? 0.033 11.642 21.272 1.00 42.97 106 VAL A CA 1
ATOM 862 C C . VAL A 1 106 ? -0.733 12.382 22.357 1.00 42.97 106 VAL A C 1
ATOM 864 O O . VAL A 1 106 ? -1.428 13.352 22.073 1.00 42.97 106 VAL A O 1
ATOM 867 N N . GLY A 1 107 ? -0.670 11.856 23.581 1.00 34.88 107 GLY A N 1
ATOM 868 C CA . GLY A 1 107 ? -1.340 12.439 24.734 1.00 34.88 107 GLY A CA 1
ATOM 869 C C . GLY A 1 107 ? -1.017 13.926 24.842 1.00 34.88 107 GLY A C 1
ATOM 870 O O . GLY A 1 107 ? 0.153 14.310 24.940 1.00 34.88 107 GLY A O 1
ATOM 871 N N . GLU A 1 108 ? -2.058 14.756 24.815 1.00 40.50 108 GLU A N 1
ATOM 872 C CA . GLU A 1 108 ? -1.954 16.154 25.208 1.00 40.50 108 GLU A CA 1
ATOM 873 C C . GLU A 1 108 ? -1.479 16.183 26.663 1.00 40.50 108 GLU A C 1
ATOM 875 O O . GLU A 1 108 ? -2.174 15.753 27.585 1.00 40.50 108 GLU A O 1
ATOM 880 N N . LYS A 1 109 ? -0.238 16.631 26.867 1.00 37.44 109 LYS A N 1
ATOM 881 C CA . LYS A 1 109 ? 0.264 16.941 28.202 1.00 37.44 109 LYS A CA 1
ATOM 882 C C . LYS A 1 109 ? -0.461 18.195 28.684 1.00 37.44 109 LYS A C 1
ATOM 884 O O . LYS A 1 109 ? -0.235 19.271 28.130 1.00 37.44 109 LYS A O 1
ATOM 889 N N . GLY A 1 110 ? -1.334 18.015 29.675 1.00 39.34 110 GLY A N 1
ATOM 890 C CA . GLY A 1 110 ? -1.793 19.092 30.554 1.00 39.34 110 GLY A CA 1
ATOM 891 C C . GLY A 1 110 ? -0.688 19.627 31.456 1.00 39.34 110 GLY A C 1
ATOM 892 O O . GLY A 1 110 ? 0.416 19.029 31.483 1.00 39.34 110 GLY A O 1
#

pLDDT: mean 71.03, std 16.94, range [31.62, 89.75]